Protein AF-A0A853C868-F1 (afdb_monomer_lite)

Structure (mmCIF, N/CA/C/O backbone):
data_AF-A0A853C868-F1
#
_entry.id   AF-A0A853C868-F1
#
loop_
_atom_site.group_PDB
_atom_site.id
_atom_site.type_symbol
_atom_site.label_atom_id
_atom_site.label_alt_id
_atom_site.label_comp_id
_atom_site.label_asym_id
_atom_site.label_entity_id
_atom_site.label_seq_id
_atom_site.pdbx_PDB_ins_code
_atom_site.Cartn_x
_atom_site.Cartn_y
_atom_site.Cartn_z
_atom_site.occupancy
_atom_site.B_iso_or_equiv
_atom_site.auth_seq_id
_atom_site.auth_comp_id
_atom_site.auth_asym_id
_atom_site.auth_atom_id
_atom_site.pdbx_PDB_model_num
ATOM 1 N N . MET A 1 1 ? -26.710 -43.947 48.902 1.00 42.34 1 MET A N 1
ATOM 2 C CA . MET A 1 1 ? -25.479 -44.753 49.063 1.00 42.34 1 MET A CA 1
ATOM 3 C C . MET A 1 1 ? -24.301 -43.921 48.571 1.00 42.34 1 MET A C 1
ATOM 5 O O . MET A 1 1 ? -24.452 -43.223 47.579 1.00 42.34 1 MET A O 1
ATOM 9 N N . ARG A 1 2 ? -23.201 -43.895 49.329 1.00 48.91 2 ARG A N 1
ATOM 10 C CA . ARG A 1 2 ? -22.015 -43.037 49.153 1.00 48.91 2 ARG A CA 1
ATOM 11 C C . ARG A 1 2 ? -20.782 -43.903 48.822 1.00 48.91 2 ARG A C 1
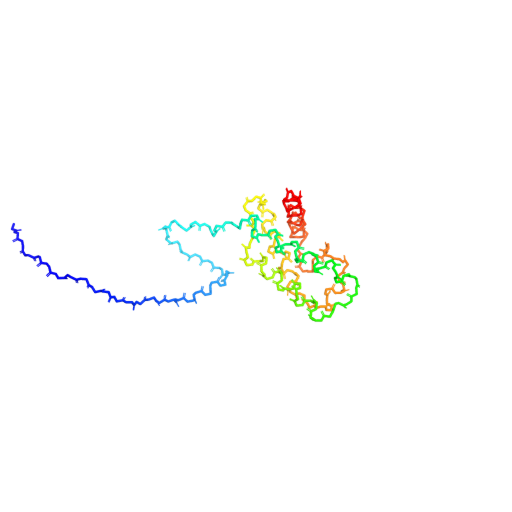ATOM 13 O O . ARG A 1 2 ? -20.639 -44.939 49.460 1.00 48.91 2 ARG A O 1
ATOM 20 N N . LEU A 1 3 ? -19.880 -43.323 48.004 1.00 45.69 3 LEU A N 1
ATOM 21 C CA . LEU A 1 3 ? -18.400 -43.493 47.899 1.00 45.69 3 LEU A CA 1
ATOM 22 C C . LEU A 1 3 ? -17.826 -44.697 47.116 1.00 45.69 3 LEU A C 1
ATOM 24 O O . LEU A 1 3 ? -18.527 -45.700 47.023 1.00 45.69 3 LEU A O 1
ATOM 28 N N . PRO A 1 4 ? -16.543 -44.656 46.641 1.00 53.81 4 PRO A N 1
ATOM 29 C CA . PRO A 1 4 ? -15.489 -43.594 46.672 1.00 53.81 4 PRO A CA 1
ATOM 30 C C . PRO A 1 4 ? -14.922 -43.229 45.258 1.00 53.81 4 PRO A C 1
ATOM 32 O O . PRO A 1 4 ? -15.117 -43.976 44.314 1.00 53.81 4 PRO A O 1
ATOM 35 N N . ARG A 1 5 ? -14.396 -42.032 44.934 1.00 53.47 5 ARG A N 1
ATOM 36 C CA . ARG A 1 5 ? -13.169 -41.273 45.311 1.00 53.47 5 ARG A CA 1
ATOM 37 C C . ARG A 1 5 ? -11.810 -41.785 44.742 1.00 53.47 5 ARG A C 1
ATOM 39 O O . ARG A 1 5 ? -11.225 -42.701 45.302 1.00 53.47 5 ARG A O 1
ATOM 46 N N . THR A 1 6 ? -11.250 -40.970 43.824 1.00 54.31 6 THR A N 1
ATOM 47 C CA . THR A 1 6 ? -9.823 -40.547 43.628 1.00 54.31 6 THR A CA 1
ATOM 48 C C . THR A 1 6 ? -8.840 -41.351 42.748 1.00 54.31 6 THR A C 1
ATOM 50 O O . THR A 1 6 ? -8.582 -42.508 43.045 1.00 54.31 6 THR A O 1
ATOM 53 N N . LEU A 1 7 ? -8.219 -40.660 41.762 1.00 51.78 7 LEU A N 1
ATOM 54 C CA . LEU A 1 7 ? -6.776 -40.584 41.370 1.00 51.78 7 LEU A CA 1
ATOM 55 C C . LEU A 1 7 ? -6.660 -39.637 40.132 1.00 51.78 7 LEU A C 1
ATOM 57 O O . LEU A 1 7 ? -7.229 -39.952 39.098 1.00 51.78 7 LEU A O 1
ATOM 61 N N . LEU A 1 8 ? -6.305 -38.349 40.285 1.00 49.44 8 LEU A N 1
ATOM 62 C CA . LEU A 1 8 ? -4.988 -37.665 40.154 1.00 49.44 8 LEU A CA 1
ATOM 63 C C . LEU A 1 8 ? -4.490 -37.365 38.705 1.00 49.44 8 LEU A C 1
ATOM 65 O O . LEU A 1 8 ? -4.731 -38.156 37.802 1.00 49.44 8 LEU A O 1
ATOM 69 N N . PRO A 1 9 ? -3.837 -36.197 38.482 1.00 53.59 9 PRO A N 1
ATOM 70 C CA . PRO A 1 9 ? -3.701 -35.511 37.194 1.00 53.59 9 PRO A CA 1
ATOM 71 C C . PRO A 1 9 ? -2.481 -35.984 36.392 1.00 53.59 9 PRO A C 1
ATOM 73 O O . PRO A 1 9 ? -1.380 -36.096 36.928 1.00 53.59 9 PRO A O 1
ATOM 76 N N . GLY A 1 10 ? -2.669 -36.212 35.092 1.00 46.88 10 GLY A N 1
ATOM 77 C CA . GLY A 1 10 ? -1.591 -36.476 34.142 1.00 46.88 10 GLY A CA 1
ATOM 78 C C . GLY A 1 10 ? -1.322 -35.245 33.287 1.00 46.88 10 GLY A C 1
ATOM 79 O O . GLY A 1 10 ? -2.088 -34.946 32.378 1.00 46.88 10 GLY A O 1
ATOM 80 N N . VAL A 1 11 ? -0.230 -34.540 33.583 1.00 53.34 11 VAL A N 1
ATOM 81 C CA . VAL A 1 11 ? 0.416 -33.615 32.646 1.00 53.34 11 VAL A CA 1
ATOM 82 C C . VAL A 1 11 ? 0.872 -34.448 31.449 1.00 53.34 11 VAL A C 1
ATOM 84 O O . VAL A 1 11 ? 1.736 -35.310 31.589 1.00 53.34 11 VAL A O 1
ATOM 87 N N . GLY A 1 12 ? 0.253 -34.228 30.294 1.00 45.28 12 GLY A N 1
ATOM 88 C CA . GLY A 1 12 ? 0.585 -34.893 29.040 1.00 45.28 12 GLY A CA 1
ATOM 89 C C . GLY A 1 12 ? 0.544 -33.878 27.914 1.00 45.28 12 GLY A C 1
ATOM 90 O O . GLY A 1 12 ? -0.508 -33.601 27.351 1.00 45.28 12 GLY A O 1
ATOM 91 N N . THR A 1 13 ? 1.698 -33.285 27.641 1.00 51.62 13 THR A N 1
ATOM 92 C CA . THR A 1 13 ? 1.971 -32.382 26.528 1.00 51.62 13 THR A CA 1
ATOM 93 C C . THR A 1 13 ? 1.624 -33.065 25.206 1.00 51.62 13 THR A C 1
ATOM 95 O O . THR A 1 13 ? 2.299 -34.002 24.788 1.00 51.62 13 THR A O 1
ATOM 98 N N . ALA A 1 14 ? 0.599 -32.564 24.528 1.00 44.69 14 ALA A N 1
ATOM 99 C CA . ALA A 1 14 ? 0.402 -32.765 23.101 1.00 44.69 14 ALA A CA 1
ATOM 100 C C . ALA A 1 14 ? -0.174 -31.467 22.528 1.00 44.69 14 ALA A C 1
ATOM 102 O O . ALA A 1 14 ? -1.357 -31.367 22.222 1.00 44.69 14 ALA A O 1
ATOM 103 N N . LEU A 1 15 ? 0.679 -30.441 22.431 1.00 44.09 15 LEU A N 1
ATOM 104 C CA . LEU A 1 15 ? 0.457 -29.343 21.494 1.00 44.09 15 LEU A CA 1
ATOM 105 C C . LEU A 1 15 ? 0.571 -29.946 20.093 1.00 44.09 15 LEU A C 1
ATOM 107 O O . LEU A 1 15 ? 1.649 -29.993 19.503 1.00 44.09 15 LEU A O 1
ATOM 111 N N . VAL A 1 16 ? -0.540 -30.476 19.590 1.00 48.31 16 VAL A N 1
ATOM 112 C CA . VAL A 1 16 ? -0.703 -30.717 18.162 1.00 48.31 16 VAL A CA 1
ATOM 113 C C . VAL A 1 16 ? -0.906 -29.337 17.553 1.00 48.31 16 VAL A C 1
ATOM 115 O O . VAL A 1 16 ? -2.021 -28.832 17.480 1.00 48.31 16 VAL A O 1
ATOM 118 N N . VAL A 1 17 ? 0.200 -28.690 17.185 1.00 49.78 17 VAL A N 1
ATOM 119 C CA . VAL A 1 17 ? 0.179 -27.524 16.301 1.00 49.78 17 VAL A CA 1
ATOM 120 C C . VAL A 1 17 ? -0.199 -28.058 14.924 1.00 49.78 17 VAL A C 1
ATOM 122 O O . VAL A 1 17 ? 0.650 -28.394 14.102 1.00 49.78 17 VAL A O 1
ATOM 125 N N . ALA A 1 18 ? -1.500 -28.245 14.716 1.00 46.75 18 ALA A N 1
ATOM 126 C CA . ALA A 1 18 ? -2.055 -28.430 13.394 1.00 46.75 18 ALA A CA 1
ATOM 127 C C . ALA A 1 18 ? -1.952 -27.071 12.697 1.00 46.75 18 ALA A C 1
ATOM 129 O O . ALA A 1 18 ? -2.738 -26.164 12.954 1.00 46.75 18 ALA A O 1
ATOM 130 N N . LEU A 1 19 ? -0.924 -26.929 11.863 1.00 47.81 19 LEU A N 1
ATOM 131 C CA . LEU A 1 19 ? -0.798 -25.865 10.873 1.00 47.81 19 LEU A CA 1
ATOM 132 C C . LEU A 1 19 ? -1.932 -26.036 9.855 1.00 47.81 19 LEU A C 1
ATOM 134 O O . LEU A 1 19 ? -1.745 -26.613 8.785 1.00 47.81 19 LEU A O 1
ATOM 138 N N . ALA A 1 20 ? -3.130 -25.591 10.218 1.00 51.75 20 ALA A N 1
ATOM 139 C CA . ALA A 1 20 ? -4.207 -25.390 9.270 1.00 51.75 20 ALA A CA 1
ATOM 140 C C . ALA A 1 20 ? -3.936 -24.061 8.562 1.00 51.75 20 ALA A C 1
ATOM 142 O O . ALA A 1 20 ? -4.348 -22.995 9.005 1.00 51.75 20 ALA A O 1
ATOM 143 N N . VAL A 1 21 ? -3.188 -24.148 7.461 1.00 47.03 21 VAL A N 1
ATOM 144 C CA . VAL A 1 21 ? -3.270 -23.182 6.365 1.00 47.03 21 VAL A CA 1
ATOM 145 C C . VAL A 1 21 ? -4.697 -23.276 5.830 1.00 47.03 21 VAL A C 1
ATOM 147 O O . VAL A 1 21 ? -5.003 -24.099 4.970 1.00 47.03 21 VAL A O 1
ATOM 150 N N . SER A 1 22 ? -5.598 -22.477 6.388 1.00 45.81 22 SER A N 1
ATOM 151 C CA . SER A 1 22 ? -6.870 -22.163 5.753 1.00 45.81 22 SER A CA 1
ATOM 152 C C . SER A 1 22 ? -6.618 -21.011 4.792 1.00 45.81 22 SER A C 1
ATOM 154 O O . SER A 1 22 ? -6.827 -19.843 5.111 1.00 45.81 22 SER A O 1
ATOM 156 N N . ALA A 1 23 ? -6.135 -21.374 3.604 1.00 44.59 23 ALA A N 1
ATOM 157 C CA . ALA A 1 23 ? -6.445 -20.627 2.400 1.00 44.59 23 ALA A CA 1
ATOM 158 C C . ALA A 1 23 ? -7.971 -20.436 2.373 1.00 44.59 23 ALA A C 1
ATOM 160 O O . ALA A 1 23 ? -8.719 -21.417 2.363 1.00 44.59 23 ALA A O 1
ATOM 161 N N . CYS A 1 24 ? -8.424 -19.186 2.464 1.00 47.03 24 CYS A N 1
ATOM 162 C CA . CYS A 1 24 ? -9.839 -18.852 2.446 1.00 47.03 24 CYS A CA 1
ATOM 163 C C . CYS A 1 24 ? -10.384 -19.143 1.044 1.00 47.03 24 CYS A C 1
ATOM 165 O O . CYS A 1 24 ? -10.153 -18.406 0.089 1.00 47.03 24 CYS A O 1
ATOM 167 N N . GLY A 1 25 ? -11.052 -20.284 0.934 1.00 40.97 25 GLY A N 1
ATOM 168 C CA . GLY A 1 25 ? -11.725 -20.763 -0.256 1.00 40.97 25 GLY A CA 1
ATOM 169 C C . GLY A 1 25 ? -12.840 -21.714 0.155 1.00 40.97 25 GLY A C 1
ATOM 170 O O . GLY A 1 25 ? -12.672 -22.923 0.072 1.00 40.97 25 GLY A O 1
ATOM 171 N N . GLY A 1 26 ? -13.970 -21.143 0.582 1.00 43.81 26 GLY A N 1
ATOM 172 C CA . GLY A 1 26 ? -15.293 -21.759 0.448 1.00 43.81 26 GLY A CA 1
ATOM 173 C C . GLY A 1 26 ? -15.773 -22.719 1.545 1.00 43.81 26 GLY A C 1
ATOM 174 O O . GLY A 1 26 ? -15.437 -23.897 1.536 1.00 43.81 26 GLY A O 1
ATOM 175 N N . SER A 1 27 ? -16.716 -22.192 2.334 1.00 46.50 27 SER A N 1
ATOM 176 C CA . SER A 1 27 ? -17.967 -22.821 2.804 1.00 46.50 27 SER A CA 1
ATOM 177 C C . SER A 1 27 ? -17.990 -23.771 4.016 1.00 46.50 27 SER A C 1
ATOM 179 O O . SER A 1 27 ? -17.520 -24.902 3.966 1.00 46.50 27 SER A O 1
ATOM 181 N N . ASP A 1 28 ? -18.710 -23.256 5.026 1.00 55.47 28 ASP A N 1
ATOM 182 C CA . ASP A 1 28 ? -19.685 -23.881 5.938 1.00 55.47 28 ASP A CA 1
ATOM 183 C C . ASP A 1 28 ? -19.252 -25.023 6.871 1.00 55.47 28 ASP A C 1
ATOM 185 O O . ASP A 1 28 ? -19.175 -26.179 6.474 1.00 55.47 28 ASP A O 1
ATOM 189 N N . GLU A 1 29 ? -19.113 -24.697 8.163 1.00 46.66 29 GLU A N 1
ATOM 190 C CA . GLU A 1 29 ? -19.945 -25.244 9.256 1.00 46.66 29 GLU A CA 1
ATOM 191 C C . GLU A 1 29 ? -19.556 -24.566 10.587 1.00 46.66 29 GLU A C 1
ATOM 193 O O . GLU A 1 29 ? -18.406 -24.628 11.023 1.00 46.66 29 GLU A O 1
ATOM 198 N N . GLU A 1 30 ? -20.510 -23.877 11.224 1.00 63.03 30 GLU A N 1
ATOM 199 C CA . GLU A 1 30 ? -20.331 -23.291 12.559 1.00 63.03 30 GLU A CA 1
ATOM 200 C C . GLU A 1 30 ? -20.131 -24.375 13.629 1.00 63.03 30 GLU A C 1
ATOM 202 O O . GLU A 1 30 ? -20.767 -25.436 13.602 1.00 63.03 30 GLU A O 1
ATOM 207 N N . PRO A 1 31 ? -19.337 -24.054 14.657 1.00 47.81 31 PRO A N 1
ATOM 208 C CA . PRO A 1 31 ? -19.942 -24.008 15.980 1.00 47.81 31 PRO A CA 1
ATOM 209 C C . PRO A 1 31 ? -19.623 -22.705 16.723 1.00 47.81 31 PRO A C 1
ATOM 211 O O . PRO A 1 31 ? -18.471 -22.284 16.815 1.00 47.81 31 PRO A O 1
ATOM 214 N N . ASP A 1 32 ? -20.687 -22.127 17.286 1.00 58.72 32 ASP A N 1
ATOM 215 C CA . ASP A 1 32 ? -20.718 -21.213 18.430 1.00 58.72 32 ASP A CA 1
ATOM 216 C C . ASP A 1 32 ? -19.553 -21.449 19.406 1.00 58.72 32 ASP A C 1
ATOM 218 O O . ASP A 1 32 ? -19.543 -22.450 20.118 1.00 58.72 32 ASP A O 1
ATOM 222 N N . ASP A 1 33 ? -18.599 -20.515 19.444 1.00 41.59 33 ASP A N 1
ATOM 223 C CA . ASP A 1 33 ? -17.839 -20.107 20.634 1.00 41.59 33 ASP A CA 1
ATOM 224 C C . ASP A 1 33 ? -16.915 -18.930 20.256 1.00 41.59 33 ASP A C 1
ATOM 226 O O . ASP A 1 33 ? -15.764 -19.108 19.867 1.00 41.59 33 ASP A O 1
ATOM 230 N N . ALA A 1 34 ? -17.443 -17.703 20.351 1.00 48.56 34 ALA A N 1
ATOM 231 C CA . ALA A 1 34 ? -16.687 -16.451 20.504 1.00 48.56 34 ALA A CA 1
ATOM 232 C C . ALA A 1 34 ? -15.387 -16.316 19.672 1.00 48.56 34 ALA A C 1
ATOM 234 O O . ALA A 1 34 ? -14.332 -15.961 20.204 1.00 48.56 34 ALA A O 1
ATOM 235 N N . ALA A 1 35 ? -15.456 -16.551 18.361 1.00 43.66 35 ALA A N 1
ATOM 236 C CA . ALA A 1 35 ? -14.382 -16.206 17.439 1.00 43.66 35 ALA A CA 1
ATOM 237 C C . ALA A 1 35 ? -14.429 -14.694 17.189 1.00 43.66 35 ALA A C 1
ATOM 239 O O . ALA A 1 35 ? -14.998 -14.221 16.208 1.00 43.66 35 ALA A O 1
ATOM 240 N N . GLY A 1 36 ? -13.895 -13.919 18.138 1.00 39.62 36 GLY A N 1
ATOM 241 C CA . GLY A 1 36 ? -13.614 -12.512 17.890 1.00 39.62 36 GLY A CA 1
ATOM 242 C C . GLY A 1 36 ? -12.791 -12.420 16.611 1.00 39.62 36 GLY A C 1
ATOM 243 O O . GLY A 1 36 ? -11.793 -13.137 16.487 1.00 39.62 36 GLY A O 1
ATOM 244 N N . SER A 1 37 ? -13.229 -11.585 15.664 1.00 47.75 37 SER A N 1
ATOM 245 C CA . SER A 1 37 ? -12.415 -11.213 14.508 1.00 47.75 37 SER A CA 1
ATOM 246 C C . SER A 1 37 ? -10.977 -10.973 14.971 1.00 47.75 37 SER A C 1
ATOM 248 O O . SER A 1 37 ? -10.801 -10.450 16.083 1.00 47.75 37 SER A O 1
ATOM 250 N N . PRO A 1 38 ? -9.955 -11.361 14.182 1.00 56.03 38 PRO A N 1
ATOM 251 C CA . PRO A 1 3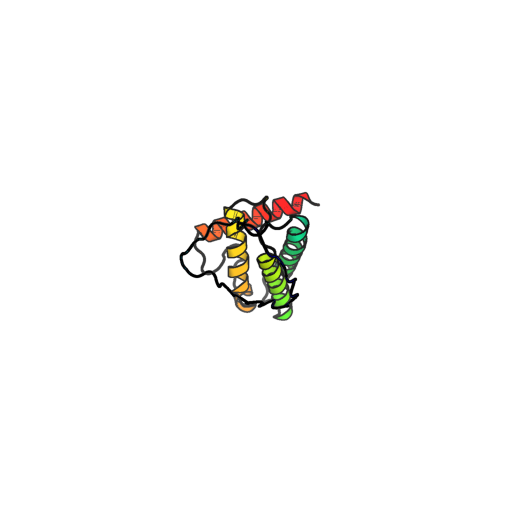8 ? -8.581 -11.007 14.513 1.00 56.03 38 PRO A CA 1
ATOM 252 C C . PRO A 1 38 ? -8.557 -9.532 14.912 1.00 56.03 38 PRO A C 1
ATOM 254 O O . PRO A 1 38 ? -9.187 -8.701 14.254 1.00 56.03 38 PRO A O 1
ATOM 257 N N . ALA A 1 39 ? -7.959 -9.241 16.070 1.00 65.31 39 ALA A N 1
ATOM 258 C CA . ALA A 1 39 ? -7.950 -7.885 16.592 1.00 65.31 39 ALA A CA 1
ATOM 259 C C . ALA A 1 39 ? -7.367 -6.972 15.510 1.00 65.31 39 ALA A C 1
ATOM 261 O O . ALA A 1 39 ? -6.282 -7.261 15.003 1.00 65.31 39 ALA A O 1
ATOM 262 N N . ALA A 1 40 ? -8.112 -5.928 15.140 1.00 79.38 40 ALA A N 1
ATOM 263 C CA . ALA A 1 40 ? -7.661 -4.970 14.141 1.00 79.38 40 ALA A CA 1
ATOM 264 C C . ALA A 1 40 ? -6.277 -4.430 14.524 1.00 79.38 40 ALA A C 1
ATOM 266 O O . ALA A 1 40 ? -5.961 -4.313 15.717 1.00 79.38 40 ALA A O 1
ATOM 267 N N . ALA A 1 41 ? -5.459 -4.111 13.522 1.00 84.88 41 ALA A N 1
ATOM 268 C CA . ALA A 1 41 ? -4.128 -3.580 13.768 1.00 84.88 41 ALA A CA 1
ATOM 269 C C . ALA A 1 41 ? -4.201 -2.306 14.620 1.00 84.88 41 ALA A C 1
ATOM 271 O O . ALA A 1 41 ? -5.171 -1.545 14.566 1.00 84.88 41 ALA A O 1
ATOM 272 N N . THR A 1 42 ? -3.164 -2.041 15.410 1.00 89.69 42 THR A N 1
ATOM 273 C CA . THR A 1 42 ? -3.042 -0.727 16.044 1.00 89.69 42 THR A CA 1
ATOM 274 C C . THR A 1 42 ? -2.426 0.251 15.053 1.00 89.69 42 THR A C 1
ATOM 276 O O . THR A 1 42 ? -1.583 -0.125 14.234 1.00 89.69 42 THR A O 1
ATOM 279 N N . VAL A 1 43 ? -2.812 1.523 15.143 1.00 90.12 43 VAL A N 1
ATOM 280 C CA . VAL A 1 43 ? -2.268 2.577 14.275 1.00 90.12 43 VAL A CA 1
ATOM 281 C C . VAL A 1 43 ? -0.741 2.664 14.419 1.00 90.12 43 VAL A C 1
ATOM 283 O O . VAL A 1 43 ? -0.033 2.839 13.433 1.00 90.12 43 VAL A O 1
ATOM 286 N N . GLU A 1 44 ? -0.212 2.450 15.627 1.00 90.25 44 GLU A N 1
ATOM 287 C CA . GLU A 1 44 ? 1.226 2.466 15.916 1.00 90.25 44 GLU A CA 1
ATOM 288 C C . GLU A 1 44 ? 2.001 1.305 15.280 1.00 90.25 44 GLU A C 1
ATOM 290 O O . GLU A 1 44 ? 3.204 1.434 15.068 1.00 90.25 44 GLU A O 1
ATOM 295 N N . ALA A 1 45 ? 1.342 0.177 14.998 1.00 91.25 45 ALA A N 1
ATOM 296 C CA . ALA A 1 45 ? 1.951 -0.940 14.279 1.00 91.25 45 ALA A CA 1
ATOM 297 C C . ALA A 1 45 ? 1.827 -0.750 12.760 1.00 91.25 45 ALA A C 1
ATOM 299 O O . ALA A 1 45 ? 2.764 -1.038 12.025 1.00 91.25 45 ALA A O 1
ATOM 300 N N . PHE A 1 46 ? 0.685 -0.231 12.303 1.00 93.38 46 PHE A N 1
ATOM 301 C CA . PHE A 1 46 ? 0.375 -0.059 10.888 1.00 93.38 46 PHE A CA 1
ATOM 302 C C . PHE A 1 46 ? 1.152 1.093 10.231 1.00 93.38 46 PHE A C 1
ATOM 304 O O . PHE A 1 46 ? 1.781 0.909 9.190 1.00 93.38 46 PHE A O 1
ATOM 311 N N . CYS A 1 47 ? 1.126 2.289 10.828 1.00 94.69 47 CYS A N 1
ATOM 312 C CA . CYS A 1 47 ? 1.618 3.499 10.167 1.00 94.69 47 CYS A CA 1
ATOM 313 C C . CYS A 1 47 ? 3.116 3.504 9.836 1.00 94.69 47 CYS A C 1
ATOM 315 O O . CYS A 1 47 ? 3.444 3.925 8.729 1.00 94.69 47 CYS A O 1
ATOM 317 N N . PRO A 1 48 ? 4.027 3.011 10.698 1.00 93.94 48 PRO A N 1
ATOM 318 C CA . PRO A 1 48 ? 5.445 2.954 10.346 1.00 93.94 48 PRO A CA 1
ATOM 319 C C . PRO A 1 48 ? 5.708 2.104 9.096 1.00 93.94 48 PRO A C 1
ATOM 321 O O . PRO A 1 48 ? 6.463 2.517 8.221 1.00 93.94 48 PRO A O 1
ATOM 324 N N . VAL A 1 49 ? 5.037 0.953 8.982 1.00 94.69 49 VAL A N 1
ATOM 325 C CA . VAL A 1 49 ? 5.184 0.041 7.836 1.00 94.69 49 VAL A CA 1
ATOM 326 C C . VAL A 1 49 ? 4.578 0.650 6.574 1.00 94.69 49 VAL A C 1
ATOM 328 O O . VAL A 1 49 ? 5.189 0.605 5.508 1.00 94.69 49 VAL A O 1
ATOM 331 N N . TRP A 1 50 ? 3.405 1.277 6.691 1.00 92.25 50 TRP A N 1
ATOM 332 C CA . TRP A 1 50 ? 2.773 2.009 5.591 1.00 92.25 50 TRP A CA 1
ATOM 333 C C . TRP A 1 50 ? 3.665 3.135 5.052 1.00 92.25 50 TRP A C 1
ATOM 335 O O . TRP A 1 50 ? 3.865 3.247 3.843 1.00 92.25 50 TRP A O 1
ATOM 345 N N . GLU A 1 51 ? 4.220 3.960 5.941 1.00 92.44 51 GLU A N 1
ATOM 346 C CA . GLU A 1 51 ? 5.082 5.086 5.578 1.00 92.44 51 GLU A CA 1
ATOM 347 C C . GLU A 1 51 ? 6.391 4.627 4.934 1.00 92.44 51 GLU A C 1
ATOM 349 O O . GLU A 1 51 ? 6.835 5.234 3.956 1.00 92.44 51 GLU A O 1
ATOM 354 N N . GLU A 1 52 ? 6.992 3.547 5.437 1.00 92.12 52 GLU A N 1
ATOM 355 C CA . GLU A 1 52 ? 8.188 2.949 4.844 1.00 92.12 52 GLU A CA 1
ATOM 356 C C . GLU A 1 52 ? 7.884 2.385 3.451 1.00 92.12 52 GLU A C 1
ATOM 358 O O . GLU A 1 52 ? 8.557 2.751 2.487 1.00 92.12 52 GLU A O 1
ATOM 363 N N . ALA A 1 53 ? 6.818 1.592 3.306 1.00 90.00 53 ALA A N 1
ATOM 364 C CA . ALA A 1 53 ? 6.417 1.017 2.024 1.00 90.00 53 ALA A CA 1
ATOM 365 C C . ALA A 1 53 ? 6.099 2.096 0.974 1.00 90.00 53 ALA A C 1
ATOM 367 O O . ALA A 1 53 ? 6.551 2.003 -0.169 1.00 90.00 53 ALA A O 1
ATOM 368 N N . LEU A 1 54 ? 5.366 3.149 1.356 1.00 87.75 54 LEU A N 1
ATOM 369 C CA . LEU A 1 54 ? 5.091 4.289 0.478 1.00 87.75 54 LEU A CA 1
ATOM 370 C C . LEU A 1 54 ? 6.359 5.056 0.106 1.00 87.75 54 LEU A C 1
ATOM 372 O O . LEU A 1 54 ? 6.495 5.496 -1.036 1.00 87.75 54 LEU A O 1
ATOM 376 N N . THR A 1 55 ? 7.271 5.241 1.059 1.00 89.06 55 THR A N 1
ATOM 377 C CA . THR A 1 55 ? 8.548 5.915 0.812 1.00 89.06 55 THR A CA 1
ATOM 378 C C . THR A 1 55 ? 9.373 5.133 -0.200 1.00 89.06 55 THR A C 1
ATOM 380 O O . THR A 1 55 ? 9.818 5.708 -1.194 1.00 89.06 55 THR A O 1
ATOM 383 N N . GLU A 1 56 ? 9.524 3.825 0.004 1.00 90.00 56 GLU A N 1
ATOM 384 C CA . GLU A 1 56 ? 10.235 2.943 -0.920 1.00 90.00 56 GLU A CA 1
ATOM 385 C C . GLU A 1 56 ? 9.576 2.968 -2.307 1.00 90.00 56 GLU A C 1
ATOM 387 O O . GLU A 1 56 ? 10.260 3.252 -3.291 1.00 90.00 56 GLU A O 1
ATOM 392 N N . LEU A 1 57 ? 8.246 2.825 -2.399 1.00 86.31 57 LEU A N 1
ATOM 393 C CA . LEU A 1 57 ? 7.492 2.957 -3.656 1.00 86.31 57 LEU A CA 1
ATOM 394 C C . LEU A 1 57 ? 7.755 4.294 -4.364 1.00 86.31 57 LEU A C 1
ATOM 396 O O . LEU A 1 57 ? 8.008 4.322 -5.569 1.00 86.31 57 LEU A O 1
ATOM 400 N N . ALA A 1 58 ? 7.732 5.405 -3.626 1.00 84.25 58 ALA A N 1
ATOM 401 C CA . ALA A 1 58 ? 7.999 6.731 -4.173 1.00 84.25 58 ALA A CA 1
ATOM 402 C C . ALA A 1 58 ? 9.448 6.879 -4.666 1.00 84.25 58 ALA A C 1
ATOM 404 O O . ALA A 1 58 ? 9.694 7.603 -5.635 1.00 84.25 58 ALA A O 1
ATOM 405 N N . THR A 1 59 ? 10.409 6.191 -4.037 1.00 84.88 59 THR A N 1
ATOM 406 C CA . THR A 1 59 ? 11.817 6.220 -4.462 1.00 84.88 59 THR A CA 1
ATOM 407 C C . THR A 1 59 ? 12.075 5.471 -5.768 1.00 84.88 59 THR A C 1
ATOM 409 O O . THR A 1 59 ? 13.010 5.835 -6.484 1.00 84.88 59 THR A O 1
ATOM 412 N N . LEU A 1 60 ? 11.242 4.480 -6.119 1.00 83.62 60 LEU A N 1
ATOM 413 C CA . LEU A 1 60 ? 11.375 3.735 -7.377 1.00 83.62 60 LEU A CA 1
ATOM 414 C C . LEU A 1 60 ? 11.131 4.627 -8.609 1.00 83.62 60 LEU A C 1
ATOM 416 O O . LEU A 1 60 ? 11.727 4.413 -9.667 1.00 83.62 60 LEU A O 1
ATOM 420 N N . GLY A 1 61 ? 10.319 5.679 -8.463 1.00 69.44 61 GLY A N 1
ATOM 421 C CA . GLY A 1 61 ? 10.065 6.658 -9.518 1.00 69.44 61 GLY A CA 1
ATOM 422 C C . GLY A 1 61 ? 9.404 6.055 -10.766 1.00 69.44 61 GLY A C 1
ATOM 423 O O . GLY A 1 61 ? 8.592 5.143 -10.677 1.00 69.44 61 GLY A O 1
ATOM 424 N N . THR A 1 62 ? 9.728 6.602 -11.943 1.00 65.38 62 THR A N 1
ATOM 425 C CA . THR A 1 62 ? 9.169 6.200 -13.257 1.00 65.38 62 THR A CA 1
ATOM 426 C C . THR A 1 62 ? 10.122 5.341 -14.093 1.00 65.38 62 THR A C 1
ATOM 428 O O . THR A 1 62 ? 9.875 5.083 -15.271 1.00 65.38 62 THR A O 1
ATOM 431 N N . THR A 1 63 ? 11.250 4.936 -13.515 1.00 73.44 63 THR A N 1
ATOM 432 C CA . THR A 1 63 ? 12.243 4.075 -14.165 1.00 73.44 63 THR A CA 1
ATOM 433 C C . THR A 1 63 ? 12.103 2.645 -13.676 1.00 73.44 63 THR A C 1
ATOM 435 O O . THR A 1 63 ? 11.669 2.435 -12.551 1.00 73.44 63 THR A O 1
ATOM 438 N N . GLU A 1 64 ? 12.510 1.667 -14.492 1.00 82.00 64 GLU A N 1
ATOM 439 C CA . GLU A 1 64 ? 12.511 0.260 -14.076 1.00 82.00 64 GLU A CA 1
ATOM 440 C C . GLU A 1 64 ? 13.352 0.080 -12.799 1.00 82.00 64 GLU A C 1
ATOM 442 O O . GLU A 1 64 ? 14.561 0.343 -12.835 1.00 82.00 64 GLU A O 1
ATOM 447 N N . PRO A 1 65 ? 12.734 -0.312 -11.668 1.00 84.31 65 PRO A N 1
ATOM 448 C CA . PRO A 1 65 ? 13.458 -0.508 -10.427 1.00 84.31 65 PRO A CA 1
ATOM 449 C C . PRO A 1 65 ? 14.346 -1.748 -10.527 1.00 84.31 65 PRO A C 1
ATOM 451 O O . PRO A 1 65 ? 14.043 -2.705 -11.244 1.00 84.31 65 PRO A O 1
ATOM 454 N N . SER A 1 66 ? 15.455 -1.750 -9.786 1.00 89.50 66 SER A N 1
ATOM 455 C CA . SER A 1 66 ? 16.227 -2.979 -9.617 1.00 89.50 66 SER A CA 1
ATOM 456 C C . SER A 1 66 ? 15.402 -4.012 -8.848 1.00 89.50 66 SER A C 1
ATOM 458 O O . SER A 1 66 ? 14.553 -3.661 -8.032 1.00 89.50 66 SER A O 1
ATOM 460 N N . GLU A 1 67 ? 15.699 -5.292 -9.065 1.00 89.69 67 GLU A N 1
ATOM 461 C CA . GLU A 1 67 ? 15.076 -6.393 -8.320 1.00 89.69 67 GLU A CA 1
ATOM 462 C C . GLU A 1 67 ? 15.240 -6.211 -6.801 1.00 89.69 67 GLU A C 1
ATOM 464 O O . GLU A 1 67 ? 14.272 -6.335 -6.065 1.00 89.69 67 GLU A O 1
ATOM 469 N N . GLU A 1 68 ? 16.422 -5.779 -6.342 1.00 91.38 68 GLU A N 1
ATOM 470 C CA . GLU A 1 68 ? 16.675 -5.488 -4.922 1.00 91.38 68 GLU A CA 1
ATOM 471 C C . GLU A 1 68 ? 15.789 -4.356 -4.376 1.00 91.38 68 GLU A C 1
ATOM 473 O O . GLU A 1 68 ? 15.326 -4.423 -3.239 1.00 91.38 68 GLU A O 1
ATOM 478 N N . ALA A 1 69 ? 15.556 -3.300 -5.162 1.00 90.12 69 ALA A N 1
ATOM 479 C CA . ALA A 1 69 ? 14.693 -2.200 -4.741 1.00 90.12 69 ALA A CA 1
ATOM 480 C C . ALA A 1 69 ? 13.216 -2.627 -4.731 1.00 90.12 69 ALA A C 1
ATOM 482 O O . ALA A 1 69 ? 12.471 -2.267 -3.822 1.00 90.12 69 ALA A O 1
ATOM 483 N N . TRP A 1 70 ? 12.807 -3.450 -5.699 1.00 91.69 70 TRP A N 1
ATOM 484 C CA . TRP A 1 70 ? 11.465 -4.026 -5.738 1.00 91.69 70 TRP A CA 1
ATOM 485 C C . TRP A 1 70 ? 11.202 -4.992 -4.577 1.00 91.69 70 TRP A C 1
ATOM 487 O O . TRP A 1 70 ? 10.128 -4.955 -3.983 1.00 91.69 70 TRP A O 1
ATOM 497 N N . ASP A 1 71 ? 12.185 -5.807 -4.191 1.00 92.69 71 ASP A N 1
ATOM 498 C CA . ASP A 1 71 ? 12.054 -6.738 -3.066 1.00 92.69 71 ASP A CA 1
ATOM 499 C C . ASP A 1 71 ? 11.831 -6.022 -1.726 1.00 92.69 71 ASP A C 1
ATOM 501 O O . ASP A 1 71 ? 11.119 -6.544 -0.865 1.00 92.69 71 ASP A O 1
ATOM 505 N N . LYS A 1 72 ? 12.372 -4.808 -1.546 1.00 92.75 72 LYS A N 1
ATOM 506 C CA . LYS A 1 72 ? 12.090 -3.980 -0.359 1.00 92.75 72 LYS A CA 1
ATOM 507 C C . LYS A 1 72 ? 10.641 -3.520 -0.323 1.00 92.75 72 LYS A C 1
ATOM 509 O O . LYS A 1 72 ? 9.977 -3.691 0.695 1.00 92.75 72 LYS A O 1
ATOM 514 N N . VAL A 1 73 ? 10.139 -3.010 -1.449 1.00 91.44 73 VAL A N 1
ATOM 515 C CA . VAL A 1 73 ? 8.726 -2.636 -1.592 1.00 91.44 73 VAL A CA 1
ATOM 516 C C . VAL A 1 73 ? 7.826 -3.832 -1.311 1.00 91.44 73 VAL A C 1
ATOM 518 O O . VAL A 1 73 ? 6.916 -3.732 -0.494 1.00 91.44 73 VAL A O 1
ATOM 521 N N . ARG A 1 74 ? 8.107 -4.983 -1.929 1.00 92.75 74 ARG A N 1
ATOM 522 C CA . ARG A 1 74 ? 7.343 -6.210 -1.692 1.00 92.75 74 ARG A CA 1
ATOM 523 C C . ARG A 1 74 ? 7.353 -6.627 -0.228 1.00 92.75 74 ARG A C 1
ATOM 525 O O . ARG A 1 74 ? 6.297 -6.940 0.301 1.00 92.75 74 ARG A O 1
ATOM 532 N N . SER A 1 75 ? 8.512 -6.590 0.426 1.00 94.12 75 SER A N 1
ATOM 533 C CA . SER A 1 75 ? 8.624 -6.937 1.848 1.00 94.12 75 SER A CA 1
ATOM 534 C C . SER A 1 75 ? 7.751 -6.023 2.714 1.00 94.12 75 SER A C 1
ATOM 536 O O . SER A 1 75 ? 7.019 -6.516 3.567 1.00 94.12 75 SER A O 1
ATOM 538 N N . GLY A 1 76 ? 7.756 -4.713 2.444 1.00 93.88 76 GLY A N 1
ATOM 539 C CA . GLY A 1 76 ? 6.887 -3.762 3.139 1.00 93.88 76 GLY A CA 1
ATOM 540 C C . GLY A 1 76 ? 5.397 -4.012 2.885 1.00 93.88 76 GLY A C 1
ATOM 541 O O . GLY A 1 76 ? 4.596 -3.949 3.811 1.00 93.88 76 GLY A O 1
ATOM 542 N N . LEU A 1 77 ? 5.010 -4.354 1.652 1.00 93.25 77 LEU A N 1
ATOM 543 C CA . LEU A 1 77 ? 3.623 -4.693 1.305 1.00 93.25 77 LEU A CA 1
ATOM 544 C C . LEU A 1 77 ? 3.161 -6.021 1.931 1.00 93.25 77 LEU A C 1
ATOM 546 O O . LEU A 1 77 ? 2.019 -6.119 2.378 1.00 93.25 77 LEU A O 1
ATOM 550 N N . GLU A 1 78 ? 4.034 -7.031 1.983 1.00 94.38 78 GLU A N 1
ATOM 551 C CA . GLU A 1 78 ? 3.785 -8.312 2.659 1.00 94.38 78 GLU A CA 1
ATOM 552 C C . GLU A 1 78 ? 3.609 -8.099 4.171 1.00 94.38 78 GLU A C 1
ATOM 554 O O . GLU A 1 78 ? 2.673 -8.638 4.764 1.00 94.38 78 GLU A O 1
ATOM 559 N N . GLU A 1 79 ? 4.452 -7.266 4.790 1.00 94.12 79 GLU A N 1
ATOM 560 C CA . GLU A 1 79 ? 4.331 -6.897 6.204 1.00 94.12 79 GLU A CA 1
ATOM 561 C C . GLU A 1 79 ? 3.038 -6.119 6.478 1.00 94.12 79 GLU A C 1
ATOM 563 O O . GLU A 1 79 ? 2.312 -6.438 7.420 1.00 94.12 79 GLU A O 1
ATOM 568 N N . LEU A 1 80 ? 2.694 -5.159 5.617 1.00 92.00 80 LEU A N 1
ATOM 569 C CA . LEU A 1 80 ? 1.459 -4.386 5.721 1.00 92.00 80 LEU A CA 1
ATOM 570 C C . LEU A 1 80 ? 0.214 -5.279 5.625 1.00 92.00 80 LEU A C 1
ATOM 572 O O . LEU A 1 80 ? -0.715 -5.142 6.421 1.00 92.00 80 LEU A O 1
ATOM 576 N N . SER A 1 81 ? 0.215 -6.224 4.680 1.00 91.31 81 SER A N 1
ATOM 577 C CA . SER A 1 81 ? -0.854 -7.215 4.518 1.00 91.31 81 SER A CA 1
ATOM 578 C C . SER A 1 81 ? -0.968 -8.130 5.745 1.00 91.31 81 SER A C 1
ATOM 580 O O . SER A 1 81 ? -2.070 -8.405 6.218 1.00 91.31 81 SER A O 1
ATOM 582 N N . ALA A 1 82 ? 0.165 -8.547 6.320 1.00 92.00 82 ALA A N 1
ATOM 583 C CA . ALA A 1 82 ? 0.196 -9.396 7.509 1.00 92.00 82 ALA A CA 1
ATOM 584 C C . ALA A 1 82 ? -0.281 -8.682 8.786 1.00 92.00 82 ALA A C 1
ATOM 586 O O . ALA A 1 82 ? -0.900 -9.317 9.642 1.00 92.00 82 ALA A O 1
ATOM 587 N N . ILE A 1 83 ? 0.007 -7.384 8.927 1.00 92.44 83 ILE A N 1
ATOM 588 C CA . ILE A 1 83 ? -0.488 -6.552 10.034 1.00 92.44 83 ILE A CA 1
ATOM 589 C C . ILE A 1 83 ? -1.996 -6.325 9.891 1.00 92.44 83 ILE A C 1
ATOM 591 O O . ILE A 1 83 ? -2.728 -6.415 10.878 1.00 92.44 83 ILE A O 1
ATOM 595 N N . GLY A 1 84 ? -2.456 -6.076 8.663 1.00 90.25 84 GLY A N 1
ATOM 596 C CA . GLY A 1 84 ? -3.847 -5.774 8.356 1.00 90.25 84 GLY A CA 1
ATOM 597 C C . GLY A 1 84 ? -4.229 -4.323 8.655 1.00 90.25 84 GLY A C 1
ATOM 598 O O . GLY A 1 84 ? -3.422 -3.506 9.098 1.00 90.25 84 GLY A O 1
ATOM 599 N N . ALA A 1 85 ? -5.489 -3.990 8.384 1.00 90.81 85 ALA A N 1
ATOM 600 C CA . ALA A 1 85 ? -6.007 -2.641 8.561 1.00 90.81 85 ALA A CA 1
ATOM 601 C C . ALA A 1 85 ? -6.255 -2.316 10.048 1.00 90.81 85 ALA A C 1
ATOM 603 O O . ALA A 1 85 ? -6.745 -3.171 10.800 1.00 90.81 85 ALA A O 1
ATOM 604 N N . PRO A 1 86 ? -5.960 -1.084 10.497 1.00 89.88 86 PRO A N 1
ATOM 605 C CA . PRO A 1 86 ? -6.398 -0.617 11.799 1.00 89.88 86 PRO A CA 1
ATOM 606 C C . PRO A 1 86 ? -7.905 -0.354 11.816 1.00 89.88 86 PRO A C 1
ATOM 608 O O . PRO A 1 86 ? -8.499 0.008 10.804 1.00 89.88 86 PRO A O 1
ATOM 611 N N . GLY A 1 87 ? -8.524 -0.499 12.991 1.00 88.94 87 GLY A N 1
ATOM 612 C CA . GLY A 1 87 ? -9.984 -0.408 13.152 1.00 88.94 87 GLY A CA 1
ATOM 613 C C . GLY A 1 87 ? -10.585 0.989 12.938 1.00 88.94 87 GLY A C 1
ATOM 614 O O . GLY A 1 87 ? -11.801 1.142 13.013 1.00 88.94 87 GLY A O 1
ATOM 615 N N . ASP A 1 88 ? -9.745 2.000 12.713 1.00 88.88 88 ASP A N 1
ATOM 616 C CA . ASP A 1 88 ? -10.128 3.383 12.412 1.00 88.88 88 ASP A CA 1
ATOM 617 C C . ASP A 1 88 ? -10.351 3.639 10.908 1.00 88.88 88 ASP A C 1
ATOM 619 O O . ASP A 1 88 ? -10.814 4.723 10.545 1.00 88.88 88 ASP A O 1
ATOM 623 N N . LEU A 1 89 ? -10.013 2.675 10.041 1.00 90.06 89 LEU A N 1
ATOM 624 C CA . LEU A 1 89 ? -10.321 2.716 8.610 1.00 90.06 89 LEU A CA 1
ATOM 625 C C . LEU A 1 89 ? -11.764 2.266 8.345 1.00 90.06 89 LEU A C 1
ATOM 627 O O . LEU A 1 89 ? -12.323 1.457 9.086 1.00 90.06 89 LEU A O 1
ATOM 631 N N . SER A 1 90 ? -12.368 2.778 7.274 1.00 94.31 90 SER A N 1
ATOM 632 C CA . SER A 1 90 ? -13.658 2.286 6.785 1.00 94.31 90 SER A CA 1
ATOM 633 C C . SER A 1 90 ? -13.574 0.835 6.287 1.00 94.31 90 SER A C 1
ATOM 635 O O . SER A 1 90 ? -12.490 0.321 5.995 1.00 94.31 90 SER A O 1
ATOM 637 N N . ASP A 1 91 ? -14.725 0.166 6.163 1.00 94.06 91 ASP A N 1
ATOM 638 C CA . ASP A 1 91 ? -14.796 -1.185 5.585 1.00 94.06 91 ASP A CA 1
ATOM 639 C C . ASP A 1 91 ? -14.225 -1.191 4.153 1.00 94.06 91 ASP A C 1
ATOM 641 O O . ASP A 1 91 ? -13.394 -2.036 3.822 1.00 94.06 91 ASP A O 1
ATOM 645 N N . ASP A 1 92 ? -14.559 -0.173 3.349 1.00 94.62 92 ASP A N 1
ATOM 646 C CA . ASP A 1 92 ? -14.015 0.014 1.997 1.00 94.62 92 ASP A CA 1
ATOM 647 C C . ASP A 1 92 ? -12.489 0.201 2.003 1.00 94.62 92 ASP A C 1
ATOM 649 O O . ASP A 1 92 ? -11.795 -0.351 1.151 1.00 94.62 92 ASP A O 1
ATOM 653 N N . ALA A 1 93 ? -11.939 0.954 2.963 1.00 93.81 93 ALA A N 1
ATOM 654 C CA . ALA A 1 93 ? -10.491 1.094 3.125 1.00 93.81 93 ALA A CA 1
ATOM 655 C C . ALA A 1 93 ? -9.829 -0.204 3.621 1.00 93.81 93 ALA A C 1
ATOM 657 O O . ALA A 1 93 ? -8.697 -0.512 3.250 1.00 93.81 93 ALA A O 1
ATOM 658 N N . THR A 1 94 ? -10.525 -0.990 4.437 1.00 94.31 94 THR A N 1
ATOM 659 C CA . THR A 1 94 ? -10.032 -2.286 4.913 1.00 94.31 94 THR A CA 1
ATOM 660 C C . THR A 1 94 ? -9.952 -3.298 3.769 1.00 94.31 94 THR A C 1
ATOM 662 O O . THR A 1 94 ? -8.928 -3.962 3.611 1.00 94.31 94 THR A O 1
ATOM 665 N N . GLU A 1 95 ? -10.982 -3.380 2.924 1.00 94.31 95 GLU A N 1
ATOM 666 C CA . GLU A 1 95 ? -10.959 -4.193 1.699 1.00 94.31 95 GLU A CA 1
ATOM 667 C C . GLU A 1 95 ? -9.935 -3.653 0.688 1.00 94.31 95 GLU A C 1
ATOM 669 O O . GLU A 1 95 ? -9.172 -4.411 0.080 1.00 94.31 95 GLU A O 1
ATOM 674 N N . GLY A 1 96 ? -9.852 -2.326 0.571 1.00 93.88 96 GLY A N 1
ATOM 675 C CA . GLY A 1 96 ? -8.906 -1.625 -0.285 1.00 93.88 96 GLY A CA 1
ATOM 676 C C . GLY A 1 96 ? -7.439 -1.910 0.030 1.00 93.88 96 GLY A C 1
ATOM 677 O O . GLY A 1 96 ? -6.632 -1.948 -0.900 1.00 93.88 96 GLY A O 1
ATOM 678 N N . LEU A 1 97 ? -7.086 -2.158 1.298 1.00 94.62 97 LEU A N 1
ATOM 679 C CA . LEU A 1 97 ? -5.736 -2.574 1.694 1.00 94.62 97 LEU A CA 1
ATOM 680 C C . LEU A 1 97 ? -5.342 -3.888 1.015 1.00 94.62 97 LEU A C 1
ATOM 682 O O . LEU A 1 97 ? -4.270 -3.959 0.419 1.00 94.62 97 LEU A O 1
ATOM 686 N N . ALA A 1 98 ? -6.202 -4.908 1.095 1.00 94.12 98 ALA A N 1
ATOM 687 C CA . ALA A 1 98 ? -5.931 -6.217 0.502 1.00 94.12 98 ALA A CA 1
ATOM 688 C C . ALA A 1 98 ? -5.826 -6.115 -1.024 1.00 94.12 98 ALA A C 1
ATOM 690 O O . ALA A 1 98 ? -4.891 -6.640 -1.618 1.00 94.12 98 ALA A O 1
ATOM 691 N N . ILE A 1 99 ? -6.726 -5.354 -1.658 1.00 93.44 99 ILE A N 1
ATOM 692 C CA . ILE A 1 99 ? -6.663 -5.096 -3.102 1.00 93.44 99 ILE A CA 1
ATOM 693 C C . ILE A 1 99 ? -5.342 -4.416 -3.472 1.00 93.44 99 ILE A C 1
ATOM 695 O O . ILE A 1 99 ? -4.697 -4.818 -4.440 1.00 93.44 99 ILE A O 1
ATOM 699 N N . PHE A 1 100 ? -4.933 -3.395 -2.718 1.00 91.94 100 PHE A N 1
ATOM 700 C CA . PHE A 1 100 ? -3.709 -2.643 -2.973 1.00 91.94 100 PHE A CA 1
ATOM 701 C C . PHE A 1 100 ? -2.459 -3.521 -2.852 1.00 91.94 100 PHE A C 1
ATOM 703 O O . PHE A 1 100 ? -1.639 -3.549 -3.772 1.00 91.94 100 PHE A O 1
ATOM 710 N N . THR A 1 101 ? -2.314 -4.248 -1.740 1.00 92.94 101 THR A N 1
ATOM 711 C CA . THR A 1 101 ? -1.143 -5.099 -1.504 1.00 92.94 101 THR A CA 1
ATOM 712 C C . THR A 1 101 ? -1.111 -6.269 -2.478 1.00 92.94 101 THR A C 1
ATOM 714 O O . THR A 1 101 ? -0.085 -6.464 -3.121 1.00 92.94 101 THR A O 1
ATOM 717 N N . ASP A 1 102 ? -2.220 -6.982 -2.687 1.00 93.62 102 ASP A N 1
ATOM 718 C CA . ASP A 1 102 ? -2.269 -8.127 -3.602 1.00 93.62 102 ASP A CA 1
ATOM 719 C C . ASP A 1 102 ? -1.988 -7.712 -5.050 1.00 93.62 102 ASP A C 1
ATOM 721 O O . ASP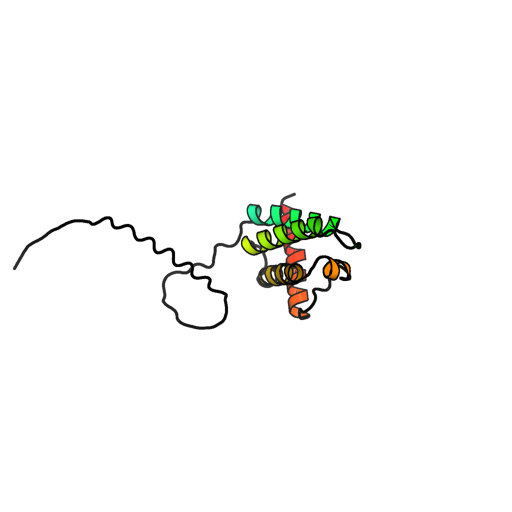 A 1 102 ? -1.223 -8.377 -5.752 1.00 93.62 102 ASP A O 1
ATOM 725 N N . SER A 1 103 ? -2.555 -6.586 -5.498 1.00 92.06 103 SER A N 1
ATOM 726 C CA . SER A 1 103 ? -2.346 -6.098 -6.865 1.00 92.06 103 SER A CA 1
ATOM 727 C C . SER A 1 103 ? -0.894 -5.711 -7.115 1.00 92.06 103 SER A C 1
ATOM 729 O O . SER A 1 103 ? -0.373 -5.988 -8.191 1.00 92.06 103 SER A O 1
ATOM 731 N N . LEU A 1 104 ? -0.226 -5.089 -6.139 1.00 89.81 104 LEU A N 1
ATOM 732 C CA . LEU A 1 104 ? 1.189 -4.740 -6.262 1.00 89.81 104 LEU A CA 1
ATOM 733 C C . LEU A 1 104 ? 2.103 -5.963 -6.102 1.00 89.81 104 LEU A C 1
ATOM 735 O O . LEU A 1 104 ? 3.076 -6.086 -6.840 1.00 89.81 104 LEU A O 1
ATOM 739 N N . LEU A 1 105 ? 1.784 -6.893 -5.199 1.00 91.75 105 LEU A N 1
ATOM 740 C CA . LEU A 1 105 ? 2.548 -8.130 -4.995 1.00 91.75 105 LEU A CA 1
ATOM 741 C C . LEU A 1 105 ? 2.436 -9.106 -6.172 1.00 91.75 105 LEU A C 1
ATOM 743 O O . LEU A 1 105 ? 3.343 -9.910 -6.389 1.00 91.75 105 LEU A O 1
ATOM 747 N N . ALA A 1 106 ? 1.358 -9.026 -6.954 1.00 92.19 106 ALA A N 1
ATOM 748 C CA . ALA A 1 106 ? 1.202 -9.786 -8.190 1.00 92.19 106 ALA A CA 1
ATOM 749 C C . ALA A 1 106 ? 2.126 -9.304 -9.325 1.00 92.19 106 ALA A C 1
ATOM 751 O O . ALA A 1 106 ? 2.257 -10.001 -10.335 1.00 92.19 106 ALA A O 1
ATOM 752 N N . LEU A 1 107 ? 2.760 -8.135 -9.181 1.00 88.50 107 LEU A N 1
ATOM 753 C CA . LEU A 1 107 ? 3.630 -7.555 -10.198 1.00 88.50 107 LEU A CA 1
ATOM 754 C C . LEU A 1 107 ? 5.091 -7.932 -9.990 1.00 88.50 107 LEU A C 1
ATOM 756 O O . LEU A 1 107 ? 5.613 -7.989 -8.873 1.00 88.50 107 LEU A O 1
ATOM 760 N N . ASP A 1 108 ? 5.787 -8.118 -11.108 1.00 89.44 108 ASP A N 1
ATOM 761 C CA . ASP A 1 108 ? 7.240 -8.071 -11.118 1.00 89.44 108 ASP A CA 1
ATOM 762 C C . ASP A 1 108 ? 7.746 -6.626 -11.297 1.00 89.44 108 ASP A C 1
ATOM 764 O O . ASP A 1 108 ? 7.005 -5.708 -11.663 1.00 89.44 108 ASP A O 1
ATOM 768 N N . HIS A 1 109 ? 9.040 -6.421 -11.044 1.00 84.12 109 HIS A N 1
ATOM 769 C CA . HIS A 1 109 ? 9.683 -5.109 -11.143 1.00 84.12 109 HIS A CA 1
ATOM 770 C C . HIS A 1 109 ? 9.549 -4.468 -12.539 1.00 84.12 109 HIS A C 1
ATOM 772 O O . HIS A 1 109 ? 9.536 -3.243 -12.655 1.00 84.12 109 HIS A O 1
ATOM 778 N N . ARG A 1 110 ? 9.433 -5.268 -13.609 1.00 86.19 110 ARG A N 1
ATOM 779 C CA . ARG A 1 110 ? 9.312 -4.774 -14.991 1.00 86.19 110 ARG A CA 1
ATOM 780 C C . ARG A 1 110 ? 7.895 -4.333 -15.300 1.00 86.19 110 ARG A C 1
ATOM 782 O O . ARG A 1 110 ? 7.705 -3.352 -16.015 1.00 86.19 110 ARG A O 1
ATOM 789 N N . ASP A 1 111 ? 6.911 -5.064 -14.797 1.00 86.75 111 ASP A N 1
ATOM 790 C CA . ASP A 1 111 ? 5.504 -4.727 -14.970 1.00 86.75 111 ASP A CA 1
ATOM 791 C C . ASP A 1 111 ? 5.124 -3.509 -14.128 1.00 86.75 111 ASP A C 1
ATOM 793 O O . ASP A 1 111 ? 4.424 -2.631 -14.632 1.00 86.75 111 ASP A O 1
ATOM 797 N N . PHE A 1 112 ? 5.691 -3.368 -12.926 1.00 83.25 112 PHE A N 1
ATOM 798 C CA . PHE A 1 112 ? 5.569 -2.142 -12.135 1.00 83.25 112 PHE A CA 1
ATOM 799 C C . PHE A 1 112 ? 6.058 -0.905 -12.907 1.00 83.25 112 PHE A C 1
ATOM 801 O O . PHE A 1 112 ? 5.365 0.107 -12.965 1.00 83.25 112 PHE A O 1
ATOM 808 N N . ALA A 1 113 ? 7.204 -1.004 -13.590 1.00 80.00 113 ALA A N 1
ATOM 809 C CA . ALA A 1 113 ? 7.766 0.086 -14.395 1.00 80.00 113 ALA A CA 1
ATOM 810 C C . ALA A 1 113 ? 6.879 0.527 -15.575 1.00 80.00 113 ALA A C 1
ATOM 812 O O . ALA A 1 113 ? 7.098 1.587 -16.162 1.00 80.00 113 ALA A O 1
ATOM 813 N N . ARG A 1 114 ? 5.914 -0.311 -15.969 1.00 80.81 114 ARG A N 1
ATOM 814 C CA . ARG A 1 114 ? 4.966 -0.040 -17.057 1.00 80.81 114 ARG A CA 1
ATOM 815 C C . ARG A 1 114 ? 3.644 0.531 -16.564 1.00 80.81 114 ARG A C 1
ATOM 817 O O . ARG A 1 114 ? 2.831 0.920 -17.402 1.00 80.81 114 ARG A O 1
ATOM 824 N N . LEU A 1 115 ? 3.417 0.567 -15.253 1.00 78.12 115 LEU A N 1
ATOM 825 C CA . LEU A 1 115 ? 2.240 1.208 -14.694 1.00 78.12 115 LEU A CA 1
ATOM 826 C C . LEU A 1 115 ? 2.329 2.720 -14.887 1.00 78.12 115 LEU A C 1
ATOM 828 O O . LEU A 1 115 ? 3.365 3.339 -14.639 1.00 78.12 115 LEU A O 1
ATOM 832 N N . ASP A 1 116 ? 1.212 3.331 -15.273 1.0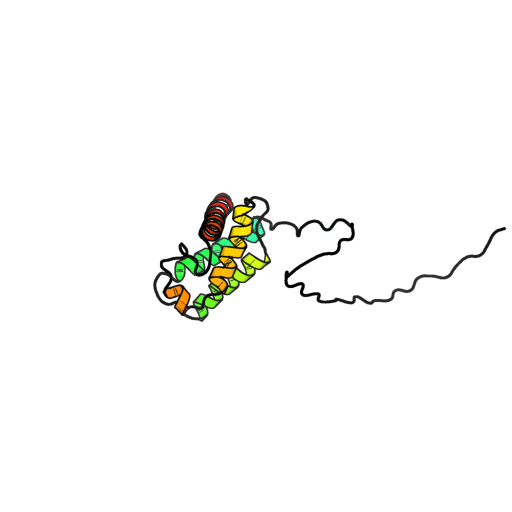0 68.25 116 ASP A N 1
ATOM 833 C CA . ASP A 1 116 ? 1.053 4.788 -15.270 1.00 68.25 116 ASP A CA 1
ATOM 834 C C . ASP A 1 116 ? 0.766 5.269 -13.832 1.00 68.25 116 ASP A C 1
ATOM 836 O O . ASP A 1 116 ? -0.305 5.785 -13.510 1.00 68.25 116 ASP A O 1
ATOM 840 N N . GLY A 1 117 ? 1.717 4.983 -12.935 1.00 64.19 117 GLY A N 1
ATOM 841 C CA . GLY A 1 117 ? 1.604 5.160 -11.488 1.00 64.19 117 GLY A CA 1
ATOM 842 C C . GLY A 1 117 ? 0.717 4.122 -10.786 1.00 64.19 117 GLY A C 1
ATOM 843 O O . GLY A 1 117 ? 0.048 3.302 -11.409 1.00 64.19 117 GLY A O 1
ATOM 844 N N . ALA A 1 118 ? 0.674 4.191 -9.451 1.00 60.25 118 ALA A N 1
ATOM 845 C C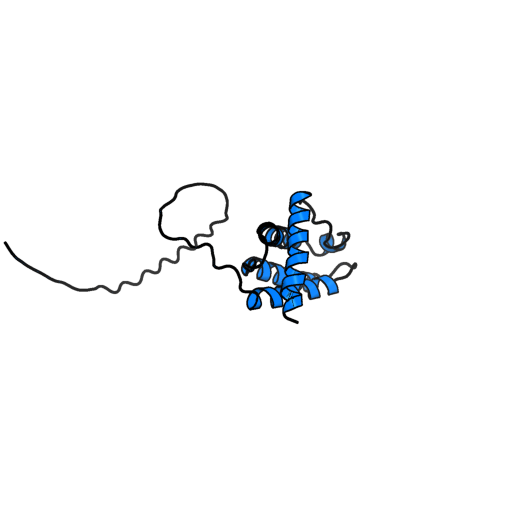A . ALA A 1 118 ? -0.145 3.308 -8.607 1.00 60.25 118 ALA A CA 1
ATOM 846 C C . ALA A 1 118 ? -1.668 3.545 -8.737 1.00 60.25 118 ALA A C 1
ATOM 848 O O . ALA A 1 118 ? -2.452 2.890 -8.061 1.00 60.25 118 ALA A O 1
ATOM 849 N N . ALA A 1 119 ? -2.091 4.490 -9.585 1.00 59.91 119 ALA A N 1
ATOM 850 C CA . ALA A 1 119 ? -3.489 4.884 -9.738 1.00 59.91 119 ALA A CA 1
ATOM 851 C C . ALA A 1 119 ? -4.323 3.906 -10.580 1.00 59.91 119 ALA A C 1
ATOM 853 O O . ALA A 1 119 ? -5.541 3.963 -10.501 1.00 59.91 119 ALA A O 1
ATOM 854 N N . ASN A 1 120 ? -3.692 3.031 -11.371 1.00 69.94 120 ASN A N 1
ATOM 855 C CA . ASN A 1 120 ? -4.381 2.027 -12.183 1.00 69.94 120 ASN A CA 1
ATOM 856 C C . ASN A 1 120 ? -3.827 0.643 -11.839 1.00 69.94 120 ASN A C 1
ATOM 858 O O . ASN A 1 120 ? -2.847 0.189 -12.438 1.00 69.94 120 ASN A O 1
ATOM 862 N N . LEU A 1 121 ? -4.431 -0.013 -10.850 1.00 80.31 121 LEU A N 1
ATOM 863 C CA . LEU A 1 121 ? -4.047 -1.372 -10.486 1.00 80.31 121 LEU A CA 1
ATOM 864 C C . LEU A 1 121 ? -4.470 -2.341 -11.606 1.00 80.31 121 LEU A C 1
ATOM 866 O O . LEU A 1 121 ? -5.610 -2.305 -12.073 1.00 80.31 121 LEU A O 1
ATOM 870 N N . PRO A 1 122 ? -3.573 -3.206 -12.097 1.00 81.19 122 PRO A N 1
ATOM 871 C CA . PRO A 1 122 ? -3.915 -4.128 -13.168 1.00 81.19 122 PRO A CA 1
ATOM 872 C C . PRO A 1 122 ? -4.818 -5.253 -12.655 1.00 81.19 122 PRO A C 1
ATOM 874 O O . PRO A 1 122 ? -4.575 -5.839 -11.606 1.00 81.19 122 PRO A O 1
ATOM 877 N N . GLY A 1 123 ? -5.835 -5.609 -13.442 1.00 83.31 123 GLY A N 1
ATOM 878 C CA . GLY A 1 123 ? -6.681 -6.775 -13.166 1.00 83.31 123 GLY A CA 1
ATOM 879 C C . GLY A 1 123 ? -7.762 -6.567 -12.103 1.00 83.31 123 GLY A C 1
ATOM 880 O O . GLY A 1 123 ? -8.441 -7.536 -11.766 1.00 83.31 123 GLY A O 1
ATOM 881 N N . VAL A 1 124 ? -7.959 -5.337 -11.622 1.00 88.25 124 VAL A N 1
ATOM 882 C CA . VAL A 1 124 ? -9.043 -4.989 -10.694 1.00 88.25 124 VAL A CA 1
ATOM 883 C C . VAL A 1 124 ? -10.221 -4.337 -11.426 1.00 88.25 124 VAL A C 1
ATOM 885 O O . VAL A 1 124 ? -10.089 -3.840 -12.545 1.00 88.25 124 VAL A O 1
ATOM 888 N N . THR A 1 125 ? -11.396 -4.379 -10.806 1.00 91.81 125 THR A N 1
ATOM 889 C CA . THR A 1 125 ? -12.600 -3.664 -11.259 1.00 91.81 125 THR A CA 1
ATOM 890 C C . THR A 1 125 ? -12.592 -2.201 -10.805 1.00 91.81 125 THR A C 1
ATOM 892 O O . THR A 1 125 ? -11.893 -1.860 -9.855 1.00 91.81 125 THR A O 1
ATOM 895 N N . ASP A 1 126 ? -13.421 -1.348 -11.417 1.00 92.38 126 ASP A N 1
ATOM 896 C CA . ASP A 1 126 ? -13.576 0.063 -11.014 1.00 92.38 126 ASP A CA 1
ATOM 897 C C . ASP A 1 126 ? -13.940 0.219 -9.522 1.00 92.38 126 ASP A C 1
ATOM 899 O O . ASP A 1 126 ? -13.502 1.157 -8.860 1.00 92.38 126 ASP A O 1
ATOM 903 N N . GLU A 1 127 ? -14.739 -0.707 -8.982 1.00 93.38 127 GLU A N 1
ATOM 904 C CA . GLU A 1 127 ? -15.116 -0.735 -7.563 1.00 93.38 127 GLU A CA 1
ATOM 905 C C . GLU A 1 127 ? -13.909 -1.044 -6.673 1.00 93.38 127 GLU A C 1
ATOM 907 O O . GLU A 1 127 ? -13.637 -0.316 -5.722 1.00 93.38 127 GLU A O 1
ATOM 912 N N . GLN A 1 128 ? -13.127 -2.060 -7.033 1.00 93.56 128 GLN A N 1
ATOM 913 C CA . GLN A 1 128 ? -11.908 -2.416 -6.308 1.00 93.56 128 GLN A CA 1
ATOM 914 C C . GLN A 1 128 ? -10.842 -1.316 -6.392 1.00 93.56 128 GLN A C 1
ATOM 916 O O . GLN A 1 128 ? -10.135 -1.055 -5.420 1.00 93.56 128 GLN A O 1
ATOM 921 N N . GLU A 1 129 ? -10.734 -0.633 -7.533 1.00 91.31 129 GLU A N 1
ATOM 922 C CA . GLU A 1 129 ? -9.865 0.536 -7.668 1.00 91.31 129 GLU A CA 1
ATOM 923 C C . GLU A 1 129 ? -10.324 1.673 -6.743 1.00 91.31 129 GLU A C 1
ATOM 925 O O . GLU A 1 129 ? -9.501 2.301 -6.074 1.00 91.31 129 GLU A O 1
ATOM 930 N N . ALA A 1 130 ? -11.636 1.922 -6.655 1.00 93.06 130 ALA A N 1
ATOM 931 C CA . ALA A 1 130 ? -12.189 2.912 -5.738 1.00 93.06 130 ALA A CA 1
ATOM 932 C C . ALA A 1 130 ? -11.904 2.553 -4.272 1.00 93.06 130 ALA A C 1
ATOM 934 O O . ALA A 1 130 ? -11.465 3.418 -3.519 1.00 93.06 130 ALA A O 1
ATOM 935 N N . GLN A 1 131 ? -12.068 1.289 -3.881 1.00 95.00 131 GLN A N 1
ATOM 936 C CA . GLN A 1 131 ? -11.735 0.808 -2.536 1.00 95.00 131 GLN A CA 1
ATOM 937 C C . GLN A 1 131 ? -10.241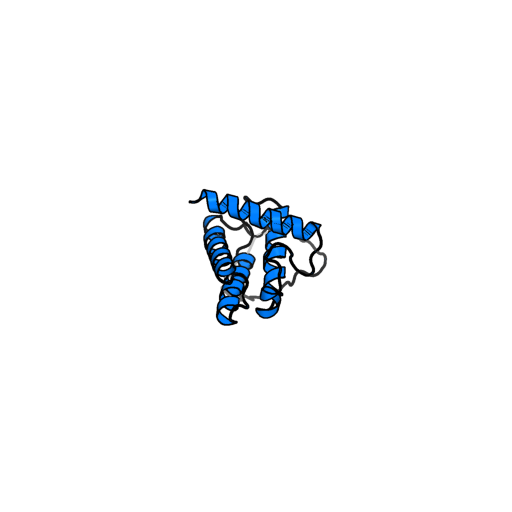 0.963 -2.227 1.00 95.00 131 GLN A C 1
ATOM 939 O O . GLN A 1 131 ? -9.876 1.520 -1.193 1.00 95.00 131 GLN A O 1
ATOM 944 N N . SER A 1 132 ? -9.357 0.559 -3.146 1.00 92.12 132 SER A N 1
ATOM 945 C CA . SER A 1 132 ? -7.909 0.753 -2.995 1.00 92.12 132 SER A CA 1
ATOM 946 C C . SER A 1 132 ? -7.535 2.233 -2.855 1.00 92.12 132 SER A C 1
ATOM 948 O O . SER A 1 132 ? -6.679 2.590 -2.044 1.00 92.12 132 SER A O 1
ATOM 950 N N . ARG A 1 133 ? -8.211 3.120 -3.586 1.00 92.38 133 ARG A N 1
ATOM 951 C CA . ARG A 1 133 ? -8.026 4.566 -3.452 1.00 92.38 133 ARG A CA 1
ATOM 952 C C . ARG A 1 133 ? -8.475 5.068 -2.084 1.00 92.38 133 ARG A C 1
ATOM 954 O O . ARG A 1 133 ? -7.688 5.745 -1.425 1.00 92.38 133 ARG A O 1
ATOM 961 N N . THR A 1 134 ? -9.675 4.688 -1.642 1.00 95.00 134 THR A N 1
ATOM 962 C CA . THR A 1 134 ? -10.198 4.997 -0.302 1.00 95.00 134 THR A CA 1
ATOM 963 C C . THR A 1 134 ? -9.210 4.560 0.775 1.00 95.00 134 THR A C 1
ATOM 965 O O . THR A 1 134 ? -8.873 5.352 1.651 1.00 95.00 134 THR A O 1
ATOM 968 N N . PHE A 1 135 ? -8.650 3.354 0.647 1.00 94.50 135 PHE A N 1
ATOM 969 C CA . PHE A 1 135 ? -7.572 2.877 1.506 1.00 94.50 135 PHE A CA 1
ATOM 970 C C . PHE A 1 135 ? -6.379 3.838 1.532 1.00 94.50 135 PHE A C 1
ATOM 972 O O . PHE A 1 135 ? -6.005 4.314 2.603 1.00 94.50 135 PHE A O 1
ATOM 979 N N . THR A 1 136 ? -5.789 4.160 0.375 1.00 91.94 136 THR A N 1
ATOM 980 C CA . THR A 1 136 ? -4.598 5.025 0.340 1.00 91.94 136 THR A CA 1
ATOM 981 C C . THR A 1 136 ? -4.863 6.423 0.912 1.00 91.94 136 THR A C 1
ATOM 983 O O . THR A 1 136 ? -4.001 6.984 1.591 1.00 91.94 136 THR A O 1
ATOM 986 N N . GLU A 1 137 ? -6.058 6.980 0.687 1.00 93.50 137 GLU A N 1
ATOM 987 C CA . GLU A 1 137 ? -6.465 8.296 1.184 1.00 93.50 137 GLU A CA 1
ATOM 988 C C . GLU A 1 137 ? -6.682 8.297 2.701 1.00 93.50 137 GLU A C 1
ATOM 990 O O . GLU A 1 137 ? -6.196 9.196 3.395 1.00 93.50 137 GLU A O 1
ATOM 995 N N . GLU A 1 138 ? -7.394 7.303 3.231 1.00 94.50 138 GLU A N 1
ATOM 996 C CA . GLU A 1 138 ? -7.643 7.191 4.666 1.00 94.50 138 GLU A CA 1
ATOM 997 C C . GLU A 1 138 ? -6.373 6.820 5.433 1.00 94.50 138 GLU A C 1
ATOM 999 O O . GLU A 1 138 ? -6.101 7.438 6.461 1.00 94.50 138 GLU A O 1
ATOM 1004 N N . ALA A 1 139 ? -5.544 5.905 4.919 1.00 92.31 139 ALA A N 1
ATOM 1005 C CA . ALA A 1 139 ? -4.256 5.558 5.517 1.00 92.31 139 ALA A CA 1
ATOM 1006 C C . ALA A 1 139 ? -3.318 6.776 5.574 1.00 92.31 139 ALA A C 1
ATOM 1008 O O . ALA A 1 139 ? -2.722 7.055 6.616 1.00 92.31 139 ALA A O 1
ATOM 1009 N N . ALA A 1 140 ? -3.245 7.571 4.499 1.00 91.88 140 ALA A N 1
ATOM 1010 C CA . ALA A 1 140 ? -2.481 8.818 4.494 1.00 91.88 140 ALA A CA 1
ATOM 1011 C C . ALA A 1 140 ? -3.012 9.836 5.518 1.00 91.88 140 ALA A C 1
ATOM 1013 O O . ALA A 1 140 ? -2.228 10.491 6.205 1.00 91.88 140 ALA A O 1
ATOM 1014 N N . GLN A 1 141 ? -4.334 9.968 5.661 1.00 92.81 141 GLN A N 1
ATOM 1015 C CA . GLN A 1 141 ? -4.932 10.848 6.669 1.00 92.81 141 GLN A CA 1
ATOM 1016 C C . GLN A 1 141 ? -4.733 10.338 8.096 1.00 92.81 141 GLN A C 1
ATOM 1018 O O . GLN A 1 141 ? -4.557 11.145 9.007 1.00 92.81 141 GLN A O 1
ATOM 1023 N N . LEU A 1 142 ? -4.817 9.028 8.311 1.00 93.19 142 LEU A N 1
ATOM 1024 C CA . LEU A 1 142 ? -4.659 8.391 9.610 1.00 93.19 142 LEU A CA 1
ATOM 1025 C C . LEU A 1 142 ? -3.217 8.542 10.100 1.00 93.19 142 LEU A C 1
ATOM 1027 O O . LEU A 1 142 ? -2.998 9.065 11.190 1.00 93.19 142 LEU A O 1
ATOM 1031 N N . CYS A 1 143 ? -2.244 8.176 9.266 1.00 91.50 143 CYS A N 1
ATOM 1032 C CA . CYS A 1 143 ? -0.826 8.241 9.614 1.00 91.50 143 CYS A CA 1
ATOM 1033 C C . CYS A 1 143 ? -0.291 9.677 9.610 1.00 91.50 143 CYS A C 1
ATOM 1035 O O . CYS A 1 143 ? 0.444 10.069 10.512 1.00 91.50 143 CYS A O 1
ATOM 1037 N N . GLY A 1 144 ? -0.783 10.536 8.712 1.00 83.50 144 GLY A N 1
ATOM 1038 C CA . GLY A 1 144 ? -0.450 11.962 8.712 1.00 83.50 144 GLY A CA 1
ATOM 1039 C C . GLY A 1 144 ? -0.923 12.732 9.955 1.00 83.50 144 GLY A C 1
ATOM 1040 O O . GLY A 1 144 ? -0.425 13.823 10.211 1.00 83.50 144 GLY A O 1
ATOM 1041 N N . LYS A 1 145 ? -1.862 12.189 10.747 1.00 67.19 145 LYS A N 1
ATOM 1042 C CA . LYS A 1 145 ? -2.293 12.771 12.036 1.00 67.19 145 LYS A CA 1
ATOM 1043 C C . LYS A 1 145 ? -1.367 12.423 13.207 1.00 67.19 145 LYS A C 1
ATOM 1045 O O . LYS A 1 145 ? -1.539 13.003 14.278 1.00 67.19 145 LYS A O 1
ATOM 1050 N N . LEU A 1 146 ? -0.435 11.484 13.031 1.00 56.19 146 LEU A N 1
ATOM 1051 C CA . LEU A 1 146 ? 0.556 11.116 14.048 1.00 56.19 146 LEU A CA 1
ATOM 1052 C C . LEU A 1 146 ? 1.826 11.988 14.004 1.00 56.19 146 LEU A C 1
ATOM 1054 O O . LEU A 1 146 ? 2.634 11.904 14.931 1.00 56.19 146 LEU A O 1
ATOM 1058 N N . GLY A 1 147 ? 1.988 12.808 12.954 1.00 42.16 147 GLY A N 1
ATOM 1059 C CA . GLY A 1 147 ? 3.118 13.724 12.733 1.00 42.16 147 GLY A CA 1
ATOM 1060 C C . GLY A 1 147 ? 2.970 15.109 13.354 1.00 42.16 147 GLY A C 1
ATOM 1061 O O . GLY A 1 147 ? 1.838 15.641 13.402 1.00 42.16 147 GLY A O 1
#

Radius of gyration: 22.12 Å; chains: 1; bounding box: 42×58×66 Å

pLDDT: mean 77.38, std 19.06, range [39.62, 95.0]

Organism: NCBI:txid1914755

Secondary structure (DSSP, 8-state):
--------------------------------S-----PPBPHHHHHHHHHHHHHHHHHHTTS---HHHHHHHHHHHHHHHHH--BTTS-HHHHHHHHHHHHHHHT--HHHHTTSSSTTS-TT--HHHHHHHHHHHHHHHHHHHT--

Foldseek 3Di:
DDDDDDDDDDPDDDPPPPPPPPPPDDDDDDDDDDPDDDQQADLVQQLVLVVQLVVLLVVCPLAQRDQVSLVSNLVSLVSNVVRAHHPPADPLLRLLSCLLSVLSNVDDSVVCSVDPPSQDRPPDDPSSSVSVVSNVVVSCVSSVVVD

Sequence (147 aa):
MRLPRTLLPGVGTALVVALAVSACGGSDEEPDDAAGSPAAATVEAFCPVWEEALTELATLGTTEPSEEAWDKVRSGLEELSAIGAPGDLSDDATEGLAIFTDSLLALDHRDFARLDGAANLPGVTDEQEAQSRTFTEEAAQLCGKLG